Protein AF-A0A368EWH5-F1 (afdb_monomer_lite)

Sequence (156 aa):
MCSAPAEPCYLFERVMMNDSFVEKCLSCCETIHREGINDFGKTYVDRITLVKWIFVCLLFKPSTLKSDFSKMRQIVEDFFRDEWVLQLGLGLNVNLLDSWQPYRAAITALTNQVDTTKAKDMAAYHYNALSKLTVPQGKILPNDFDANIRLISLYN

Foldseek 3Di:
DDDDPLPPQVVCVVPQDDPVVLVVQLVVLVCPLVVDPDDDDDDDADLLNSLLSNVVSVSNVLVCQAPVLPVLLVNCVRRPLLPQWHDPDPPDIDRNCVSSVNRVSNNVSRVVRDDPVSVVVVVVVVVVVVVPDPQPPDPCDPVNCVVCVVVVVVPD

Secondary structure (DSSP, 8-state):
--PPP-TTHHHHHTS---HHHHHHHHHHHHHHHHH-S-SSS-----HHHHHHHHHHHHHT-HHHHHH-HHHHHHHIIIIISS--EEEEETTEEEEHHHHTTT-HHHHHHHHTT--HHHHHHHHHHHHHHHHT--S--S---HHHHHHHHHHHHHH-

Organism: Ancylostoma caninum (NCBI:txid29170)

pLDDT: mean 79.51, std 17.21, range [27.58, 97.12]

Structure (mmCIF, N/CA/C/O backbone):
data_AF-A0A368EWH5-F1
#
_entry.id   AF-A0A368EWH5-F1
#
loop_
_atom_site.group_PDB
_atom_site.id
_atom_site.type_symbol
_atom_site.label_atom_id
_atom_site.label_alt_id
_atom_site.label_comp_id
_atom_site.label_asym_id
_atom_site.label_entity_id
_atom_site.label_seq_id
_atom_site.pdbx_PDB_ins_code
_atom_site.Cartn_x
_atom_site.Cartn_y
_atom_site.Cartn_z
_atom_site.occupancy
_atom_site.B_iso_or_equiv
_atom_site.auth_seq_id
_atom_site.auth_comp_id
_atom_site.auth_asym_id
_atom_site.auth_atom_id
_atom_site.pdbx_PDB_model_num
ATOM 1 N N . MET A 1 1 ? 1.684 -27.271 23.220 1.00 31.52 1 MET A N 1
ATOM 2 C CA . MET A 1 1 ? 2.061 -26.832 21.860 1.00 31.52 1 MET A CA 1
ATOM 3 C C . MET A 1 1 ? 1.970 -25.318 21.843 1.00 31.52 1 MET A C 1
ATOM 5 O O . MET A 1 1 ? 0.867 -24.791 21.844 1.00 31.52 1 MET A O 1
ATOM 9 N N . CYS A 1 2 ? 3.103 -24.630 21.986 1.00 27.58 2 CYS A N 1
ATOM 10 C CA . CYS A 1 2 ? 3.145 -23.170 21.990 1.00 27.58 2 CYS A CA 1
ATOM 11 C C . CYS A 1 2 ? 2.889 -22.668 20.568 1.00 27.58 2 CYS A C 1
ATOM 13 O O . CYS A 1 2 ? 3.675 -22.955 19.669 1.00 27.58 2 CYS A O 1
ATOM 15 N N . SER A 1 3 ? 1.788 -21.949 20.362 1.00 38.75 3 SER A N 1
ATOM 16 C CA . SER A 1 3 ? 1.603 -21.137 19.164 1.00 38.75 3 SER A CA 1
ATOM 17 C C . SER A 1 3 ? 2.686 -20.064 19.168 1.00 38.75 3 SER A C 1
ATOM 19 O O . SER A 1 3 ? 2.730 -19.256 20.099 1.00 38.75 3 SER A O 1
ATOM 21 N N . ALA A 1 4 ? 3.569 -20.070 18.171 1.00 38.34 4 ALA A N 1
ATOM 22 C CA . ALA A 1 4 ? 4.456 -18.941 17.939 1.00 38.34 4 ALA A CA 1
ATOM 23 C C . ALA A 1 4 ? 3.581 -17.675 17.843 1.00 38.34 4 ALA A C 1
ATOM 25 O O . ALA A 1 4 ? 2.629 -17.665 17.054 1.00 38.34 4 ALA A O 1
ATOM 26 N N . PRO A 1 5 ? 3.800 -16.649 18.683 1.00 43.66 5 PRO A N 1
ATOM 27 C CA . PRO A 1 5 ? 3.091 -15.390 18.521 1.00 43.66 5 PRO A CA 1
ATOM 28 C C . PRO A 1 5 ? 3.468 -14.824 17.151 1.00 43.66 5 PRO A C 1
ATOM 30 O O . PRO A 1 5 ? 4.619 -14.947 16.743 1.00 43.66 5 PRO A O 1
ATOM 33 N N . ALA A 1 6 ? 2.506 -14.239 16.433 1.00 51.53 6 ALA A N 1
ATOM 34 C CA . ALA A 1 6 ? 2.757 -13.581 15.154 1.00 51.53 6 ALA A CA 1
ATOM 35 C C . ALA A 1 6 ? 3.946 -12.612 15.306 1.00 51.53 6 ALA A C 1
ATOM 37 O O . ALA A 1 6 ? 3.837 -11.582 15.976 1.00 51.53 6 ALA A O 1
ATOM 38 N N . GLU A 1 7 ? 5.093 -12.986 14.734 1.00 48.03 7 GLU A N 1
ATOM 39 C CA . GLU A 1 7 ? 6.400 -12.396 15.033 1.00 48.03 7 GLU A CA 1
ATOM 40 C C . GLU A 1 7 ? 6.577 -10.885 14.756 1.00 48.03 7 GLU A C 1
ATOM 42 O O . GLU A 1 7 ? 7.505 -10.313 15.327 1.00 48.03 7 GLU A O 1
ATOM 47 N N . PRO A 1 8 ? 5.716 -10.154 14.011 1.00 50.41 8 PRO A N 1
ATOM 48 C CA . PRO A 1 8 ? 5.872 -8.702 13.924 1.00 50.41 8 PRO A CA 1
ATOM 49 C C . PRO A 1 8 ? 5.363 -7.947 15.163 1.00 50.41 8 PRO A C 1
ATOM 51 O O . PRO A 1 8 ? 5.852 -6.857 15.446 1.00 50.41 8 PRO A O 1
ATOM 54 N N . CYS A 1 9 ? 4.382 -8.476 15.906 1.00 47.28 9 CYS A N 1
ATOM 55 C CA . CYS A 1 9 ? 3.629 -7.665 16.876 1.00 47.28 9 CYS A CA 1
ATOM 56 C C . CYS A 1 9 ? 4.462 -7.249 18.102 1.00 47.28 9 CYS A C 1
ATOM 58 O O . CYS A 1 9 ? 4.399 -6.099 18.528 1.00 47.28 9 CYS A O 1
ATOM 60 N N . TYR A 1 10 ? 5.299 -8.141 18.642 1.00 51.59 10 TYR A N 1
ATOM 61 C CA . TYR A 1 10 ? 6.072 -7.848 19.859 1.00 51.59 10 TYR A CA 1
ATOM 62 C C . TYR A 1 10 ? 7.275 -6.922 19.626 1.00 51.59 10 TYR A C 1
ATOM 64 O O . TYR A 1 10 ? 7.819 -6.366 20.583 1.00 51.59 10 TYR A O 1
ATOM 72 N N . LEU A 1 11 ? 7.740 -6.783 18.377 1.00 56.12 11 LEU A N 1
ATOM 73 C CA . LEU A 1 11 ? 8.892 -5.938 18.047 1.00 56.12 11 LEU A CA 1
ATOM 74 C C . LEU A 1 11 ? 8.561 -4.458 18.255 1.00 56.12 11 LEU A C 1
ATOM 76 O O . LEU A 1 11 ? 9.376 -3.716 18.800 1.00 56.12 11 LEU A O 1
ATOM 80 N N . PHE A 1 12 ? 7.349 -4.054 17.874 1.00 62.50 12 PHE A N 1
ATOM 81 C CA . PHE A 1 12 ? 6.926 -2.655 17.884 1.00 62.50 12 PHE A CA 1
ATOM 82 C C . PHE A 1 12 ? 6.196 -2.246 19.166 1.00 62.50 12 PHE A C 1
ATOM 84 O O . PHE A 1 12 ? 6.237 -1.075 19.526 1.00 62.50 12 PHE A O 1
ATOM 91 N N . GLU A 1 13 ? 5.640 -3.193 19.931 1.00 62.66 13 GLU A N 1
ATOM 92 C CA . GLU A 1 13 ? 5.054 -2.913 21.255 1.00 62.66 13 GLU A CA 1
ATOM 93 C C . GLU A 1 13 ? 6.063 -2.333 22.260 1.00 62.66 13 GLU A C 1
ATOM 95 O O . GLU A 1 13 ? 5.681 -1.627 23.191 1.00 62.66 13 GLU A O 1
ATOM 100 N N . ARG A 1 14 ? 7.366 -2.582 22.073 1.00 65.62 14 ARG A N 1
ATOM 101 C CA . ARG A 1 14 ? 8.423 -2.035 22.942 1.00 65.62 14 ARG A CA 1
ATOM 102 C C . ARG A 1 14 ? 8.666 -0.541 22.733 1.00 65.62 14 ARG A C 1
ATOM 104 O O . ARG A 1 14 ? 9.266 0.097 23.595 1.00 65.62 14 ARG A O 1
ATOM 111 N N . VAL A 1 15 ? 8.225 0.011 21.602 1.00 74.81 15 VAL A N 1
ATOM 112 C CA . VAL A 1 15 ? 8.395 1.422 21.251 1.00 74.81 15 VAL A CA 1
ATOM 113 C C . VAL A 1 15 ? 7.018 2.072 21.213 1.00 74.81 15 VAL A C 1
ATOM 115 O O . VAL A 1 15 ? 6.295 2.001 20.225 1.00 74.81 15 VAL A O 1
ATOM 118 N N . MET A 1 16 ? 6.655 2.728 22.312 1.00 73.50 16 MET A N 1
ATOM 119 C CA . MET A 1 16 ? 5.430 3.519 22.392 1.00 73.50 16 MET A CA 1
ATOM 120 C C . MET A 1 16 ? 5.621 4.813 21.593 1.00 73.50 16 MET A C 1
ATOM 122 O O . MET A 1 16 ? 6.311 5.729 22.043 1.00 73.50 16 MET A O 1
ATOM 126 N N . MET A 1 17 ? 5.029 4.893 20.402 1.00 81.00 17 MET A N 1
ATOM 127 C CA . MET A 1 17 ? 4.940 6.144 19.650 1.00 81.00 17 MET A CA 1
ATOM 128 C C . MET A 1 17 ? 3.611 6.842 19.911 1.00 81.00 17 MET A C 1
ATOM 130 O O . MET A 1 17 ? 2.580 6.207 20.097 1.00 81.00 17 MET A O 1
ATOM 134 N N . ASN A 1 18 ? 3.642 8.172 19.922 1.00 87.56 18 ASN A N 1
ATOM 135 C CA . ASN A 1 18 ? 2.435 8.976 20.050 1.00 87.56 18 ASN A CA 1
ATOM 136 C C . ASN A 1 18 ? 1.598 8.864 18.764 1.00 87.56 18 ASN A C 1
ATOM 138 O O . ASN A 1 18 ? 2.113 9.130 17.678 1.00 87.56 18 ASN A O 1
ATOM 142 N N . ASP A 1 19 ? 0.306 8.559 18.886 1.00 86.19 19 ASP A N 1
ATOM 143 C CA . ASP A 1 19 ? -0.628 8.465 17.756 1.00 86.19 19 ASP A CA 1
ATOM 144 C C . ASP A 1 19 ? -0.604 9.703 16.847 1.00 86.19 19 ASP A C 1
ATOM 146 O O . ASP A 1 19 ? -0.681 9.580 15.626 1.00 86.19 19 ASP A O 1
ATOM 150 N N . SER A 1 20 ? -0.440 10.901 17.420 1.00 91.38 20 SER A N 1
ATOM 151 C CA . SER A 1 20 ? -0.339 12.153 16.659 1.00 91.38 20 SER A CA 1
ATOM 152 C C . SER A 1 20 ? 0.914 12.206 15.785 1.00 91.38 20 SER A C 1
ATOM 154 O O . SER A 1 20 ? 0.889 12.785 14.700 1.00 91.38 20 SER A O 1
ATOM 156 N N . PHE A 1 21 ? 2.015 11.607 16.242 1.00 91.88 21 PHE A N 1
ATOM 157 C CA . PHE A 1 21 ? 3.240 11.510 15.456 1.00 91.88 21 PHE A CA 1
ATOM 158 C C . PHE A 1 21 ? 3.056 10.541 14.286 1.00 91.88 21 PHE A C 1
ATOM 160 O O . PHE A 1 21 ? 3.347 10.904 13.150 1.00 91.88 21 PHE A O 1
ATOM 167 N N . VAL A 1 22 ? 2.494 9.356 14.545 1.00 92.12 22 VAL A N 1
ATOM 168 C CA . VAL A 1 22 ? 2.241 8.346 13.505 1.00 92.12 22 VAL A CA 1
ATOM 169 C C . VAL A 1 22 ? 1.288 8.884 12.433 1.00 92.12 22 VAL A C 1
ATOM 171 O O . VAL A 1 22 ? 1.538 8.707 11.243 1.00 92.12 22 VAL A O 1
ATOM 174 N N . GLU A 1 23 ? 0.244 9.615 12.831 1.00 92.00 23 GLU A N 1
ATOM 175 C CA . GLU A 1 23 ? -0.668 10.292 11.897 1.00 92.00 23 GLU A CA 1
ATOM 176 C C . GLU A 1 23 ? 0.035 11.332 11.026 1.00 92.00 23 GLU A C 1
ATOM 178 O O . GLU A 1 23 ? -0.184 11.392 9.816 1.00 92.00 23 GLU A O 1
ATOM 183 N N . LYS A 1 24 ? 0.926 12.138 11.614 1.00 92.12 24 LYS A N 1
ATOM 184 C CA . LYS A 1 24 ? 1.722 13.101 10.844 1.00 92.12 24 LYS A CA 1
ATOM 185 C C . LYS A 1 24 ? 2.633 12.398 9.841 1.00 92.12 24 LYS A C 1
ATOM 187 O O . LYS A 1 24 ? 2.743 12.870 8.712 1.00 92.12 24 LYS A O 1
ATOM 192 N N . CYS A 1 25 ? 3.250 11.277 10.215 1.00 92.19 25 CYS A N 1
ATOM 193 C CA . CYS A 1 25 ? 4.068 10.478 9.303 1.00 92.19 25 CYS A CA 1
ATOM 194 C C . CYS A 1 25 ? 3.241 9.901 8.146 1.00 92.19 25 CYS A C 1
ATOM 196 O O . CYS A 1 25 ? 3.646 10.045 6.993 1.00 92.19 25 CYS A O 1
ATOM 198 N N . LEU A 1 26 ? 2.069 9.319 8.428 1.00 92.69 26 LEU A N 1
ATOM 199 C CA . LEU A 1 26 ? 1.150 8.818 7.399 1.00 92.69 26 LEU A CA 1
ATOM 200 C C . LEU A 1 26 ? 0.704 9.941 6.458 1.00 92.69 26 LEU A C 1
ATOM 202 O O . LEU A 1 26 ? 0.838 9.817 5.243 1.00 92.69 26 LEU A O 1
ATOM 206 N N . SER A 1 27 ? 0.262 11.072 7.013 1.00 91.50 27 SER A N 1
ATOM 207 C CA . SER A 1 27 ? -0.142 12.235 6.223 1.00 91.50 27 SER A CA 1
ATOM 208 C C . SER A 1 27 ? 1.001 12.775 5.365 1.00 91.50 27 SER A C 1
ATOM 210 O O . SER A 1 27 ? 0.758 13.187 4.235 1.00 91.50 27 SER A O 1
ATOM 212 N N . CYS A 1 28 ? 2.234 12.789 5.877 1.00 89.94 28 CYS A N 1
ATOM 213 C CA . CYS A 1 28 ? 3.407 13.208 5.115 1.00 89.94 28 CYS A CA 1
ATOM 214 C C . CYS A 1 28 ? 3.655 12.266 3.932 1.00 89.94 28 CYS A C 1
ATOM 216 O O . CYS A 1 28 ? 3.816 12.733 2.807 1.00 89.94 28 CYS A O 1
ATOM 218 N N . CYS A 1 29 ? 3.596 10.951 4.158 1.00 90.75 29 CYS A N 1
ATOM 219 C CA . CYS A 1 29 ? 3.768 9.962 3.099 1.00 90.75 29 CYS A CA 1
ATOM 220 C C . CYS A 1 29 ? 2.678 10.073 2.017 1.00 90.75 29 CYS A C 1
ATOM 222 O O . CYS A 1 29 ? 2.969 10.001 0.826 1.00 90.75 29 CYS A O 1
ATOM 224 N N . GLU A 1 30 ? 1.427 10.304 2.416 1.00 89.62 30 GLU A N 1
ATOM 225 C CA . GLU A 1 30 ? 0.314 10.529 1.487 1.00 89.62 30 GLU A CA 1
ATOM 226 C C . GLU A 1 30 ? 0.468 11.820 0.682 1.00 89.62 30 GLU A C 1
ATOM 228 O O . GLU A 1 30 ? 0.125 11.853 -0.498 1.00 89.62 30 GLU A O 1
ATOM 233 N N . THR A 1 31 ? 0.987 12.886 1.294 1.00 87.56 31 THR A N 1
ATOM 234 C CA . THR A 1 31 ? 1.303 14.126 0.577 1.00 87.56 31 THR A CA 1
ATOM 235 C C . THR A 1 31 ? 2.408 13.894 -0.452 1.00 87.56 31 THR A C 1
ATOM 237 O O . THR A 1 31 ? 2.219 14.270 -1.604 1.00 87.56 31 THR A O 1
ATOM 240 N N . ILE A 1 32 ? 3.484 13.183 -0.086 1.00 86.31 32 ILE A N 1
ATOM 241 C CA . ILE A 1 32 ? 4.560 12.801 -1.020 1.00 86.31 32 ILE A CA 1
ATOM 242 C C . ILE A 1 32 ? 3.998 11.980 -2.192 1.00 86.31 32 ILE A C 1
ATOM 244 O O . ILE A 1 32 ? 4.375 12.204 -3.338 1.00 86.31 32 ILE A O 1
ATOM 248 N N . HIS A 1 33 ? 3.064 11.061 -1.928 1.00 86.31 33 HIS A N 1
ATOM 249 C CA . HIS A 1 33 ? 2.398 10.287 -2.977 1.00 86.31 33 HIS A CA 1
ATOM 250 C C . HIS A 1 33 ? 1.541 11.164 -3.910 1.00 86.31 33 HIS A C 1
ATOM 252 O O . HIS A 1 33 ? 1.612 11.011 -5.127 1.00 86.31 33 HIS A O 1
ATOM 258 N N . ARG A 1 34 ? 0.738 12.089 -3.357 1.00 84.00 34 ARG A N 1
ATOM 259 C CA . ARG A 1 34 ? -0.202 12.928 -4.127 1.00 84.00 34 ARG A CA 1
ATOM 260 C C . ARG A 1 34 ? 0.464 14.017 -4.953 1.00 84.00 34 ARG A C 1
ATOM 262 O O . ARG A 1 34 ? 0.029 14.267 -6.072 1.00 84.00 34 ARG A O 1
ATOM 269 N N . GLU A 1 35 ? 1.451 14.707 -4.390 1.00 76.62 35 GLU A N 1
ATOM 270 C CA . GLU A 1 35 ? 2.108 15.832 -5.068 1.00 76.62 35 GLU A CA 1
ATOM 271 C C . GLU A 1 35 ? 2.937 15.364 -6.270 1.00 76.62 35 GLU A C 1
ATOM 273 O O . GLU A 1 35 ? 3.267 16.172 -7.139 1.00 76.62 35 GLU A O 1
ATOM 278 N N . GLY A 1 36 ? 3.187 14.052 -6.373 1.00 62.44 36 GLY A N 1
ATOM 279 C CA . GLY A 1 36 ? 4.031 13.463 -7.399 1.00 62.44 36 GLY A CA 1
ATOM 280 C C . GLY A 1 36 ? 5.479 13.930 -7.256 1.00 62.44 36 GLY A C 1
ATOM 281 O O . GLY A 1 36 ? 5.807 14.835 -6.492 1.00 62.44 36 GLY A O 1
ATOM 282 N N . ILE A 1 37 ? 6.381 13.323 -8.023 1.00 57.47 37 ILE A N 1
ATOM 283 C CA . ILE A 1 37 ? 7.776 13.775 -8.134 1.00 57.47 37 ILE A CA 1
ATOM 284 C C . ILE A 1 37 ? 7.805 15.018 -9.042 1.00 57.47 37 ILE A C 1
ATOM 286 O O . ILE A 1 37 ? 8.416 15.016 -10.107 1.00 57.47 37 ILE A O 1
ATOM 290 N N . ASN A 1 38 ? 7.061 16.062 -8.686 1.00 48.03 38 ASN A N 1
ATOM 291 C CA . ASN A 1 38 ? 6.927 17.245 -9.520 1.00 48.03 38 ASN A CA 1
ATOM 292 C C . ASN A 1 38 ? 8.013 18.258 -9.159 1.00 48.03 38 ASN A C 1
ATOM 294 O O . ASN A 1 38 ? 7.904 19.021 -8.208 1.00 48.03 38 ASN A O 1
ATOM 298 N N . ASP A 1 39 ? 9.078 18.135 -9.946 1.00 51.31 39 ASP A N 1
ATOM 299 C CA . ASP A 1 39 ? 10.010 19.132 -10.467 1.00 51.31 39 ASP A CA 1
ATOM 300 C C . ASP A 1 39 ? 10.518 20.275 -9.565 1.00 51.31 39 ASP A C 1
ATOM 302 O O . ASP A 1 39 ? 9.782 21.086 -9.013 1.00 51.31 39 ASP A O 1
ATOM 306 N N . PHE A 1 40 ? 11.849 20.388 -9.560 1.00 40.25 40 PHE A N 1
ATOM 307 C CA . PHE A 1 40 ? 12.676 21.430 -8.941 1.00 40.25 40 PHE A CA 1
ATOM 308 C C . PHE A 1 40 ? 12.836 21.421 -7.408 1.00 40.25 40 PHE A C 1
ATOM 310 O O . PHE A 1 40 ? 12.530 22.374 -6.698 1.00 40.25 40 PHE A O 1
ATOM 317 N N . GLY A 1 41 ? 13.538 20.385 -6.930 1.00 46.50 41 GLY A N 1
ATOM 318 C CA . GLY A 1 41 ? 14.463 20.531 -5.799 1.00 46.50 41 GLY A CA 1
ATOM 319 C C . GLY A 1 41 ? 14.123 19.731 -4.545 1.00 46.50 41 GLY A C 1
ATOM 320 O O . GLY A 1 41 ? 13.734 20.314 -3.547 1.00 46.50 41 GLY A O 1
ATOM 321 N N . LYS A 1 42 ? 14.431 18.423 -4.569 1.00 49.41 42 LYS A N 1
ATOM 322 C CA . LYS A 1 42 ? 14.509 17.496 -3.414 1.00 49.41 42 LYS A CA 1
ATOM 323 C C . LYS A 1 42 ? 13.176 17.309 -2.669 1.00 49.41 42 LYS A C 1
ATOM 325 O O . LYS A 1 42 ? 12.667 18.204 -2.016 1.00 49.41 42 LYS A O 1
ATOM 330 N N . THR A 1 43 ? 12.621 16.098 -2.649 1.00 52.91 43 THR A N 1
ATOM 331 C CA . THR A 1 43 ? 13.032 15.080 -1.657 1.00 52.91 43 THR A CA 1
ATOM 332 C C . THR A 1 43 ? 12.809 13.663 -2.231 1.00 52.91 43 THR A C 1
ATOM 334 O O . THR A 1 43 ? 11.686 13.190 -2.304 1.00 52.91 43 THR A O 1
ATOM 337 N N . TYR A 1 44 ? 13.812 13.040 -2.863 1.00 63.81 44 TYR A N 1
ATOM 338 C CA . TYR A 1 44 ? 14.699 11.977 -2.326 1.00 63.81 44 TYR A CA 1
ATOM 339 C C . TYR A 1 44 ? 14.078 10.646 -1.869 1.00 63.81 44 TYR A C 1
ATOM 341 O O . TYR A 1 44 ? 14.832 9.757 -1.480 1.00 63.81 44 TYR A O 1
ATOM 349 N N . VAL A 1 45 ? 12.760 10.472 -1.927 1.00 76.75 45 VAL A N 1
ATOM 350 C CA . VAL A 1 45 ? 12.124 9.224 -1.483 1.00 76.75 45 VAL A CA 1
ATOM 351 C C . VAL A 1 45 ? 11.511 8.529 -2.684 1.00 76.75 45 VAL A C 1
ATOM 353 O O . VAL A 1 45 ? 10.519 8.989 -3.242 1.00 76.75 45 VAL A O 1
ATOM 356 N N . ASP A 1 46 ? 12.135 7.438 -3.115 1.00 84.12 46 ASP A N 1
ATOM 357 C CA . ASP A 1 46 ? 11.573 6.589 -4.156 1.00 84.12 46 ASP A CA 1
ATOM 358 C C . ASP A 1 46 ? 10.290 5.893 -3.663 1.00 84.12 46 ASP A C 1
ATOM 360 O O . ASP A 1 46 ? 10.046 5.747 -2.459 1.00 84.12 46 ASP A O 1
ATOM 364 N N . ARG A 1 47 ? 9.463 5.440 -4.611 1.00 86.50 47 ARG A N 1
ATOM 365 C CA . ARG A 1 47 ? 8.183 4.781 -4.317 1.00 86.50 47 ARG A CA 1
ATOM 366 C C . ARG A 1 47 ? 8.347 3.584 -3.377 1.00 86.50 47 ARG A C 1
ATOM 368 O O . ARG A 1 47 ? 7.545 3.432 -2.461 1.00 86.50 47 ARG A O 1
ATOM 375 N N . ILE A 1 48 ? 9.382 2.767 -3.573 1.00 87.94 48 ILE A N 1
ATOM 376 C CA . ILE A 1 48 ? 9.617 1.555 -2.780 1.00 87.94 48 ILE A CA 1
ATOM 377 C C . ILE A 1 48 ? 9.913 1.941 -1.325 1.00 87.94 48 ILE A C 1
ATOM 379 O O . ILE A 1 48 ? 9.380 1.336 -0.393 1.00 87.94 48 ILE A O 1
ATOM 383 N N . THR A 1 49 ? 10.718 2.981 -1.104 1.00 89.50 49 THR A N 1
ATOM 384 C CA . THR A 1 49 ? 10.972 3.525 0.237 1.00 89.50 49 THR A CA 1
ATOM 385 C C . THR A 1 49 ? 9.690 4.059 0.881 1.00 89.50 49 THR A C 1
ATOM 387 O O . THR A 1 49 ? 9.424 3.765 2.049 1.00 89.50 49 THR A O 1
ATOM 390 N N . LEU A 1 50 ? 8.850 4.766 0.122 1.00 91.06 50 LEU A N 1
ATOM 391 C CA . LEU A 1 50 ? 7.577 5.296 0.615 1.00 91.06 50 LEU A CA 1
ATOM 392 C C . LEU A 1 50 ? 6.611 4.184 1.063 1.00 91.06 50 LEU A C 1
ATOM 394 O O . LEU A 1 50 ? 6.036 4.261 2.150 1.00 91.06 50 LEU A O 1
ATOM 398 N N . VAL A 1 51 ? 6.485 3.117 0.268 1.00 93.38 51 VAL A N 1
ATOM 399 C CA . VAL A 1 51 ? 5.669 1.931 0.589 1.00 93.38 51 VAL A CA 1
ATOM 400 C C . VAL A 1 51 ? 6.136 1.284 1.899 1.00 93.38 51 VAL A C 1
ATOM 402 O O . VAL A 1 51 ? 5.319 0.955 2.765 1.00 93.38 51 VAL A O 1
ATOM 405 N N . LYS A 1 52 ? 7.456 1.162 2.102 1.00 93.12 52 LYS A N 1
ATOM 406 C CA . LYS A 1 52 ? 8.032 0.633 3.352 1.00 93.12 52 LYS A CA 1
ATOM 407 C C . LYS A 1 52 ? 7.696 1.510 4.554 1.00 93.12 52 LYS A C 1
ATOM 409 O O . LYS A 1 52 ? 7.365 0.985 5.614 1.00 93.12 52 LYS A O 1
ATOM 414 N N . TRP A 1 53 ? 7.762 2.832 4.412 1.00 93.06 53 TRP A N 1
ATOM 415 C CA . TRP A 1 53 ? 7.433 3.754 5.500 1.00 93.06 53 TRP A CA 1
ATOM 416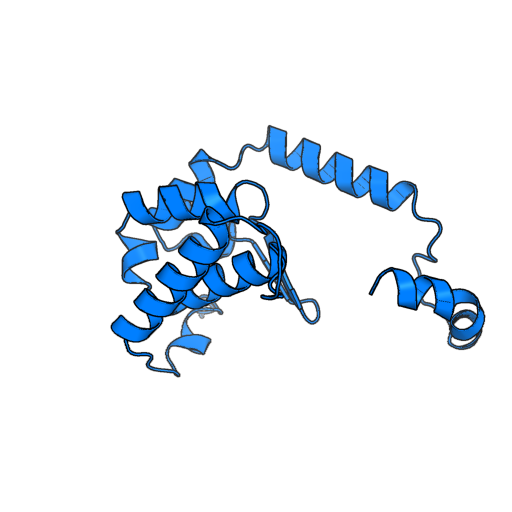 C C . TRP A 1 53 ? 5.960 3.689 5.894 1.00 93.06 53 TRP A C 1
ATOM 418 O O . TRP A 1 53 ? 5.668 3.634 7.089 1.00 93.06 53 TRP A O 1
ATOM 428 N N . ILE A 1 54 ? 5.045 3.620 4.921 1.00 95.19 54 ILE A N 1
ATOM 429 C CA . ILE A 1 54 ? 3.615 3.408 5.190 1.00 95.19 54 ILE A CA 1
ATOM 430 C C . ILE A 1 54 ? 3.410 2.105 5.964 1.00 95.19 54 ILE A C 1
ATOM 432 O O . ILE A 1 54 ? 2.730 2.108 6.991 1.00 95.19 54 ILE A O 1
ATOM 436 N N . PHE A 1 55 ? 4.029 1.007 5.515 1.00 95.19 55 PHE A N 1
ATOM 437 C CA . PHE A 1 55 ? 3.935 -0.281 6.202 1.00 95.19 55 PHE A CA 1
ATOM 438 C C . PHE A 1 55 ? 4.377 -0.171 7.666 1.00 95.19 55 PHE A C 1
ATOM 440 O O . PHE A 1 55 ? 3.629 -0.564 8.558 1.00 95.19 55 PHE A O 1
ATOM 447 N N . VAL A 1 56 ? 5.543 0.427 7.926 1.00 92.12 56 VAL A N 1
ATOM 448 C CA . VAL A 1 56 ? 6.056 0.615 9.291 1.00 92.12 56 VAL A CA 1
ATOM 449 C C . VAL A 1 56 ? 5.118 1.491 10.125 1.00 92.12 56 VAL A C 1
ATOM 451 O O . VAL A 1 56 ? 4.805 1.126 11.255 1.00 92.12 56 VAL A O 1
ATOM 454 N N . CYS A 1 57 ? 4.614 2.603 9.583 1.00 93.38 57 CYS A N 1
ATOM 455 C CA . CYS A 1 57 ? 3.681 3.479 10.299 1.00 93.38 57 CYS A CA 1
ATOM 456 C C . CYS A 1 57 ? 2.397 2.745 10.712 1.00 93.38 57 CYS A C 1
ATOM 458 O O . CYS A 1 57 ? 1.918 2.918 11.832 1.00 93.38 57 CYS A O 1
ATOM 460 N N . LEU A 1 58 ? 1.859 1.887 9.840 1.00 93.69 58 LEU A N 1
ATOM 461 C CA . LEU A 1 58 ? 0.659 1.103 10.135 1.00 93.69 58 LEU A CA 1
ATOM 462 C C . LEU A 1 58 ? 0.856 0.115 11.291 1.00 93.69 58 LEU A C 1
ATOM 464 O O . LEU A 1 58 ? -0.088 -0.115 12.047 1.00 93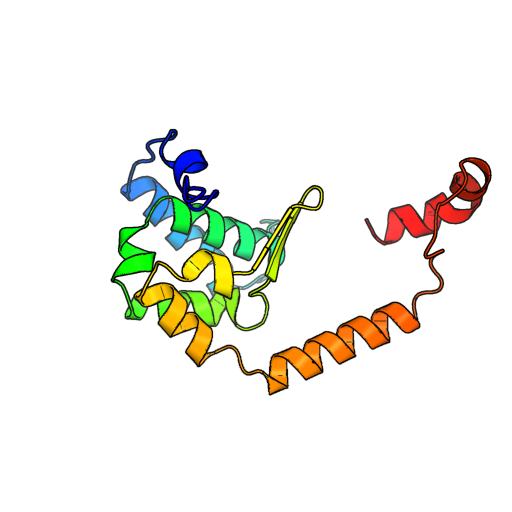.69 58 LEU A O 1
ATOM 468 N N . LEU A 1 59 ? 2.064 -0.426 11.484 1.00 91.06 59 LEU A N 1
ATOM 469 C CA . LEU A 1 59 ? 2.357 -1.317 12.617 1.00 91.06 59 LEU A CA 1
ATOM 470 C C . LEU A 1 59 ? 2.226 -0.604 13.969 1.00 91.06 59 LEU A C 1
ATOM 472 O O . LEU A 1 59 ? 1.833 -1.227 14.953 1.00 91.06 59 LEU A O 1
ATOM 476 N N . PHE A 1 60 ? 2.470 0.708 14.006 1.00 91.00 60 PHE A N 1
ATOM 477 C CA . PHE A 1 60 ? 2.243 1.537 15.192 1.00 91.00 60 PHE A CA 1
ATOM 478 C C . PHE A 1 60 ? 0.792 2.010 15.338 1.00 91.00 60 PHE A C 1
ATOM 480 O O . PHE A 1 60 ? 0.452 2.629 16.342 1.00 91.00 60 PHE A O 1
ATOM 487 N N . LYS A 1 61 ? -0.085 1.707 14.371 1.00 90.38 61 LYS A N 1
ATOM 488 C CA . LYS A 1 61 ? -1.497 2.106 14.382 1.00 90.38 61 LYS A CA 1
ATOM 489 C C . LYS A 1 61 ? -2.435 0.916 14.117 1.00 90.38 61 LYS A C 1
ATOM 491 O O . LYS A 1 61 ? -3.187 0.900 13.137 1.00 90.38 61 LYS A O 1
ATOM 496 N N . PRO A 1 62 ? -2.456 -0.093 15.011 1.00 89.81 62 PRO A N 1
ATOM 497 C CA . PRO A 1 62 ? -3.223 -1.322 14.806 1.00 89.81 62 PRO A CA 1
ATOM 498 C C . PRO A 1 62 ? -4.741 -1.099 14.724 1.00 89.81 62 PRO A C 1
ATOM 500 O O . PRO A 1 62 ? -5.446 -1.934 14.161 1.00 89.81 62 PRO A O 1
ATOM 503 N N . SER A 1 63 ? -5.267 0.005 15.264 1.00 91.38 63 SER A N 1
ATOM 504 C CA . SER A 1 63 ? -6.682 0.380 15.131 1.00 91.38 63 SER A CA 1
ATOM 505 C C . SER A 1 63 ? -7.082 0.606 13.669 1.00 91.38 63 SER A C 1
ATOM 507 O O . SER A 1 63 ? -8.117 0.098 13.236 1.00 91.38 63 SER A O 1
ATOM 509 N N . THR A 1 64 ? -6.234 1.268 12.877 1.00 93.94 64 THR A N 1
ATOM 510 C CA . THR A 1 64 ? -6.463 1.481 11.440 1.00 93.94 64 THR A CA 1
ATOM 511 C C . THR A 1 64 ? -6.481 0.151 10.689 1.00 93.94 64 THR A C 1
ATOM 513 O O . THR A 1 64 ? -7.438 -0.138 9.975 1.00 93.94 64 THR A O 1
ATOM 516 N N . LEU A 1 65 ? -5.495 -0.718 10.940 1.00 93.94 65 LEU A N 1
ATOM 517 C CA . LEU A 1 65 ? -5.416 -2.053 10.334 1.00 93.94 65 LEU A CA 1
ATOM 518 C C . LEU A 1 65 ? -6.631 -2.939 10.679 1.00 93.94 65 LEU A C 1
ATOM 520 O O . LEU A 1 65 ? -7.108 -3.709 9.842 1.00 93.94 65 LEU A O 1
ATOM 524 N N . LYS A 1 66 ? -7.149 -2.849 11.912 1.00 95.12 66 LYS A N 1
ATOM 525 C CA . LYS A 1 66 ? -8.245 -3.703 12.398 1.00 95.12 66 LYS A CA 1
ATOM 526 C C . LYS A 1 66 ? -9.626 -3.240 11.944 1.00 95.12 66 LYS A C 1
ATOM 528 O O . LYS A 1 66 ? -10.424 -4.092 11.554 1.00 95.12 66 LYS A O 1
ATOM 533 N N . SER A 1 67 ? -9.920 -1.941 12.026 1.00 95.94 67 SER A N 1
ATOM 534 C CA . SER A 1 67 ? -11.301 -1.439 11.934 1.00 95.94 67 SER A CA 1
ATOM 535 C C . SER A 1 67 ? -11.537 -0.304 10.939 1.00 95.94 67 SER A C 1
ATOM 537 O O . SER A 1 67 ? -12.695 -0.039 10.628 1.00 95.94 67 SER A O 1
ATOM 539 N N . ASP A 1 68 ? -10.502 0.357 10.417 1.00 96.69 68 ASP A N 1
ATOM 540 C CA . ASP A 1 68 ? -10.689 1.475 9.484 1.00 96.69 68 ASP A CA 1
ATOM 541 C C . ASP A 1 68 ? -10.687 1.002 8.021 1.00 96.69 68 ASP A C 1
ATOM 543 O O . ASP A 1 68 ? -9.689 1.068 7.302 1.00 96.69 68 ASP A O 1
ATOM 547 N N . PHE A 1 69 ? -11.835 0.483 7.580 1.00 97.12 69 PHE A N 1
ATOM 548 C CA . PHE A 1 69 ? -12.007 -0.073 6.233 1.00 97.12 69 PHE A CA 1
ATOM 549 C C . PHE A 1 69 ? -11.822 0.964 5.124 1.00 97.12 69 PHE A C 1
ATOM 551 O O . PHE A 1 69 ? -11.293 0.631 4.063 1.00 97.12 69 PHE A O 1
ATOM 558 N N . SER A 1 70 ? -12.250 2.209 5.351 1.00 96.69 70 SER A N 1
ATOM 559 C CA . SER A 1 70 ? -12.142 3.264 4.342 1.00 96.69 70 SER A CA 1
ATOM 560 C C . SER A 1 70 ? -10.685 3.662 4.146 1.00 96.69 70 SER A C 1
ATOM 562 O O . SER A 1 70 ? -10.202 3.680 3.012 1.00 96.69 70 SER A O 1
ATOM 564 N N . LYS A 1 71 ? -9.966 3.920 5.247 1.00 95.56 71 LYS A N 1
ATOM 565 C CA . LYS A 1 71 ? -8.556 4.306 5.187 1.00 95.56 71 LYS A CA 1
ATOM 566 C C . LYS A 1 71 ? -7.692 3.177 4.639 1.00 95.56 71 LYS A C 1
ATOM 568 O O . LYS A 1 71 ? -6.872 3.422 3.761 1.00 95.56 71 LYS A O 1
ATOM 573 N N . MET A 1 72 ? -7.911 1.936 5.084 1.00 96.94 72 MET A N 1
ATOM 574 C CA . MET A 1 72 ? -7.151 0.793 4.570 1.00 96.94 72 MET A CA 1
ATOM 575 C C . MET A 1 72 ? -7.399 0.542 3.086 1.00 96.94 72 MET A C 1
ATOM 577 O O . MET A 1 72 ? -6.450 0.238 2.372 1.00 96.94 72 MET A O 1
ATOM 581 N N . ARG A 1 73 ? -8.634 0.708 2.594 1.00 96.69 73 ARG A N 1
ATOM 582 C CA . ARG A 1 73 ? -8.916 0.594 1.158 1.00 96.69 73 ARG A CA 1
ATOM 583 C C . ARG A 1 73 ? -8.107 1.604 0.350 1.00 96.69 73 ARG A C 1
ATOM 585 O O . ARG A 1 73 ? -7.469 1.199 -0.615 1.00 96.69 73 ARG A O 1
ATOM 592 N N . GLN A 1 74 ? -8.117 2.871 0.761 1.00 96.06 74 GLN A N 1
ATOM 593 C CA . GLN A 1 74 ? -7.344 3.921 0.098 1.00 96.06 74 GLN A CA 1
ATOM 594 C C . GLN A 1 74 ? -5.842 3.608 0.130 1.00 96.06 74 GLN A C 1
ATOM 596 O O . GLN A 1 74 ? -5.191 3.613 -0.906 1.00 96.06 74 GLN A O 1
ATOM 601 N N . ILE A 1 75 ? -5.302 3.263 1.302 1.00 95.88 75 ILE A N 1
ATOM 602 C CA . ILE A 1 75 ? -3.875 2.961 1.455 1.00 95.88 75 ILE A CA 1
ATOM 603 C C . ILE A 1 75 ? -3.454 1.766 0.588 1.00 95.88 75 ILE A C 1
ATOM 605 O O . ILE A 1 75 ? -2.413 1.806 -0.063 1.00 95.88 75 ILE A O 1
ATOM 609 N N . VAL A 1 76 ? -4.242 0.689 0.564 1.00 96.06 76 VAL A N 1
ATOM 610 C CA . VAL A 1 76 ? -3.937 -0.465 -0.294 1.00 96.06 76 VAL A CA 1
ATOM 611 C C . VAL A 1 76 ? -3.968 -0.070 -1.761 1.00 96.06 76 VAL A C 1
ATOM 613 O O . VAL A 1 76 ? -3.093 -0.482 -2.517 1.00 96.06 76 VAL A O 1
ATOM 616 N N . GLU A 1 77 ? -4.957 0.720 -2.158 1.00 94.25 77 GLU A N 1
ATOM 617 C CA . GLU A 1 77 ? -5.110 1.162 -3.534 1.00 94.25 77 GLU A CA 1
ATOM 618 C C . GLU A 1 77 ? -3.936 2.026 -4.012 1.00 94.25 77 GLU A C 1
ATOM 620 O O . GLU A 1 77 ? -3.437 1.797 -5.113 1.00 94.25 77 GLU A O 1
ATOM 625 N N . ASP A 1 78 ? -3.465 2.939 -3.164 1.00 93.19 78 ASP A N 1
ATOM 626 C CA . ASP A 1 78 ? -2.379 3.872 -3.472 1.00 93.19 78 ASP A CA 1
ATOM 627 C C . ASP A 1 78 ? -0.993 3.193 -3.421 1.00 93.19 78 ASP A C 1
ATOM 629 O O . ASP A 1 78 ? -0.147 3.382 -4.301 1.00 93.19 78 ASP A O 1
ATOM 633 N N . PHE A 1 79 ? -0.743 2.360 -2.405 1.00 93.62 79 PHE A N 1
ATOM 634 C CA . PHE A 1 79 ? 0.611 1.884 -2.096 1.00 93.62 79 PHE A CA 1
ATOM 635 C C . PHE A 1 79 ? 0.837 0.402 -2.408 1.00 93.62 79 PHE A C 1
ATOM 637 O O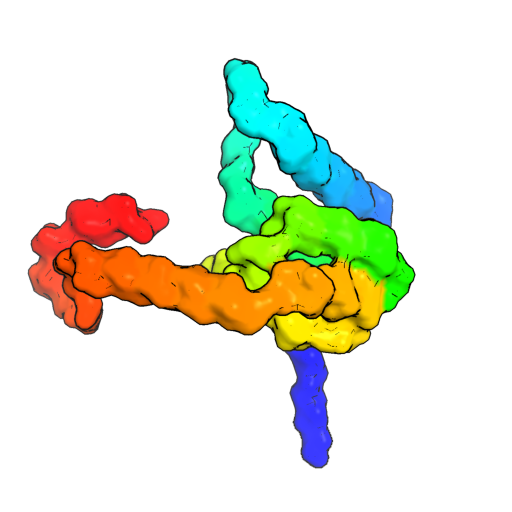 . PHE A 1 79 ? 1.873 0.051 -2.975 1.00 93.62 79 PHE A O 1
ATOM 644 N N . PHE A 1 80 ? -0.121 -0.470 -2.085 1.00 94.31 80 PHE A N 1
ATOM 645 C CA . PHE A 1 80 ? 0.111 -1.921 -2.002 1.00 94.31 80 PHE A CA 1
ATOM 646 C C . PHE A 1 80 ? -0.548 -2.750 -3.110 1.00 94.31 80 PHE A C 1
ATOM 648 O O . PHE A 1 80 ? -0.358 -3.965 -3.138 1.00 94.31 80 PHE A O 1
ATOM 655 N N . ARG A 1 81 ? -1.296 -2.125 -4.031 1.00 89.62 81 ARG A N 1
ATOM 656 C CA . ARG A 1 81 ? -2.003 -2.811 -5.128 1.00 89.62 81 ARG A CA 1
ATOM 657 C C . ARG A 1 81 ? -1.084 -3.739 -5.927 1.00 89.62 81 ARG A C 1
ATOM 659 O O . ARG A 1 81 ? -1.458 -4.881 -6.174 1.00 89.62 81 ARG A O 1
ATOM 666 N N . ASP A 1 82 ? 0.097 -3.244 -6.289 1.00 86.19 82 ASP A N 1
ATOM 667 C CA . ASP A 1 82 ? 1.088 -3.971 -7.093 1.00 86.19 82 ASP A CA 1
ATOM 668 C C . ASP A 1 82 ? 2.344 -4.361 -6.285 1.00 86.19 82 ASP A C 1
ATOM 670 O O . ASP A 1 82 ? 3.217 -5.054 -6.791 1.00 86.19 82 ASP A O 1
ATOM 674 N N . GLU A 1 83 ? 2.435 -3.945 -5.015 1.00 88.00 83 GLU A N 1
ATOM 675 C CA . GLU A 1 83 ? 3.577 -4.203 -4.124 1.00 88.00 83 GLU A CA 1
ATOM 676 C C . GLU A 1 83 ? 3.112 -4.757 -2.768 1.00 88.00 83 GLU A C 1
ATOM 678 O O . GLU A 1 83 ? 3.293 -4.140 -1.720 1.00 88.00 83 GLU A O 1
ATOM 683 N N . TRP A 1 84 ? 2.484 -5.936 -2.766 1.00 92.25 84 TRP A N 1
ATOM 684 C CA . TRP A 1 84 ? 2.041 -6.594 -1.524 1.00 92.25 84 TRP A CA 1
ATOM 685 C C . TRP A 1 84 ? 3.083 -7.544 -0.914 1.00 92.25 84 TRP A C 1
ATOM 687 O O . TRP A 1 84 ? 2.871 -8.079 0.176 1.00 92.25 84 TRP A O 1
ATOM 697 N N . VAL A 1 85 ? 4.205 -7.770 -1.601 1.00 91.88 85 VAL A N 1
ATOM 698 C CA . VAL A 1 85 ? 5.374 -8.474 -1.060 1.00 91.88 85 VAL A CA 1
ATOM 699 C C . VAL A 1 85 ? 6.492 -7.454 -0.890 1.00 91.88 85 VAL A C 1
ATOM 701 O O . VAL A 1 85 ? 7.046 -6.963 -1.869 1.00 91.88 85 VAL A O 1
ATOM 704 N N . LEU A 1 86 ? 6.811 -7.115 0.357 1.00 92.25 86 LEU A N 1
ATOM 705 C CA . LEU A 1 86 ? 7.747 -6.046 0.694 1.00 92.25 86 LEU A CA 1
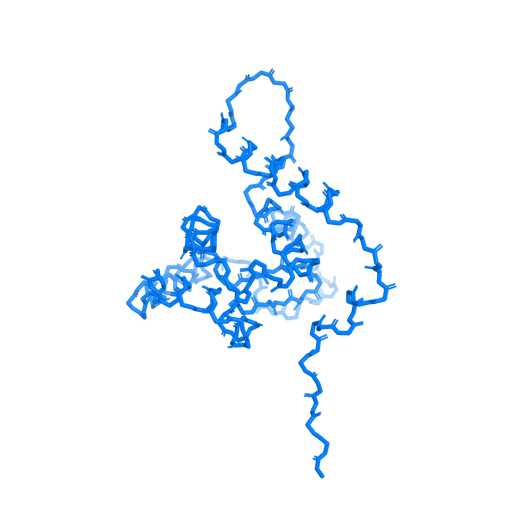ATOM 706 C C . LEU A 1 86 ? 9.127 -6.606 1.032 1.00 92.25 86 LEU A C 1
ATOM 708 O O . LEU A 1 86 ? 9.248 -7.437 1.928 1.00 92.25 86 LEU A O 1
ATOM 712 N N . GLN A 1 87 ? 10.179 -6.088 0.398 1.00 89.69 87 GLN A N 1
ATOM 713 C CA . GLN A 1 87 ? 11.565 -6.368 0.782 1.00 89.69 87 GLN A CA 1
ATOM 714 C C . GLN A 1 87 ? 12.082 -5.270 1.719 1.00 89.69 87 GLN A C 1
ATOM 716 O O . GLN A 1 87 ? 12.506 -4.200 1.278 1.00 89.69 87 GLN A O 1
ATOM 721 N N . LEU A 1 88 ? 12.087 -5.526 3.026 1.00 85.62 88 LEU A N 1
ATOM 722 C CA . LEU A 1 88 ? 12.527 -4.559 4.041 1.00 85.62 88 LEU A CA 1
ATOM 723 C C . LEU A 1 88 ? 14.059 -4.406 4.121 1.00 85.62 88 LEU A C 1
ATOM 725 O O . LEU A 1 88 ? 14.552 -3.532 4.827 1.00 85.62 88 LEU A O 1
ATOM 729 N N . GLY A 1 89 ? 14.803 -5.204 3.352 1.00 82.25 89 GLY A N 1
ATOM 730 C CA . GLY A 1 89 ? 16.267 -5.220 3.313 1.00 82.25 89 GLY A CA 1
ATOM 731 C C . GLY A 1 89 ? 16.846 -6.455 4.003 1.00 82.25 89 GLY A C 1
ATOM 732 O O . GLY A 1 89 ? 16.144 -7.157 4.724 1.00 82.25 89 GLY A O 1
ATOM 733 N N . LEU A 1 90 ? 18.125 -6.753 3.747 1.00 80.62 90 LEU A N 1
ATOM 734 C CA . LEU A 1 90 ? 18.860 -7.872 4.369 1.00 80.62 90 LEU A CA 1
ATOM 735 C C . LEU A 1 90 ? 18.168 -9.249 4.244 1.00 80.62 90 LEU A C 1
ATOM 737 O O . LEU A 1 90 ? 18.279 -10.092 5.128 1.00 80.62 90 LEU A O 1
ATOM 741 N N . GLY A 1 91 ? 17.434 -9.477 3.152 1.00 77.44 91 GLY A N 1
ATOM 742 C CA . GLY A 1 91 ? 16.688 -10.722 2.927 1.00 77.44 91 GLY A CA 1
ATOM 743 C C . GLY A 1 91 ? 15.365 -10.832 3.694 1.00 77.44 91 GLY A C 1
ATOM 744 O O . GLY A 1 91 ? 14.685 -11.849 3.574 1.00 77.44 91 GLY A O 1
ATOM 745 N N . LEU A 1 92 ? 14.965 -9.799 4.443 1.00 81.12 92 LEU A N 1
ATOM 746 C CA . LEU A 1 92 ? 13.678 -9.761 5.125 1.00 81.12 92 LEU A CA 1
ATOM 747 C C . LEU A 1 92 ? 12.565 -9.414 4.131 1.00 81.12 92 LEU A C 1
ATOM 749 O O . LEU A 1 92 ? 12.416 -8.259 3.725 1.00 81.12 92 LEU A O 1
ATOM 753 N N . ASN A 1 93 ? 11.782 -10.425 3.761 1.00 88.81 93 ASN A N 1
ATOM 754 C CA . ASN A 1 93 ? 10.612 -10.282 2.902 1.00 88.81 93 ASN A CA 1
ATOM 755 C C . ASN A 1 93 ? 9.334 -10.461 3.723 1.00 88.81 93 ASN A C 1
ATOM 757 O O . ASN A 1 93 ? 9.214 -11.419 4.486 1.00 88.81 93 ASN A O 1
ATOM 761 N N . VAL A 1 94 ? 8.372 -9.561 3.546 1.00 91.31 94 VAL A N 1
ATOM 762 C CA . VAL A 1 94 ? 7.073 -9.601 4.219 1.00 91.31 94 VAL A CA 1
ATOM 763 C C . VAL A 1 94 ? 5.978 -9.730 3.173 1.00 91.31 94 VAL A C 1
ATOM 765 O O . VAL A 1 94 ? 5.772 -8.826 2.368 1.00 91.31 94 VAL A O 1
ATOM 768 N N . ASN A 1 95 ? 5.252 -10.844 3.204 1.00 92.62 95 ASN A N 1
ATOM 769 C CA . ASN A 1 95 ? 4.013 -10.990 2.452 1.00 92.62 95 ASN A CA 1
ATOM 770 C C . ASN A 1 95 ? 2.860 -10.379 3.256 1.00 92.62 95 ASN A C 1
ATOM 772 O O . ASN A 1 95 ? 2.533 -10.855 4.347 1.00 92.62 95 ASN A O 1
ATOM 776 N N . LEU A 1 96 ? 2.232 -9.330 2.725 1.00 94.44 96 LEU A N 1
ATOM 777 C CA . LEU A 1 96 ? 1.149 -8.635 3.418 1.00 94.44 96 LEU A CA 1
ATOM 778 C C . LEU A 1 96 ? -0.110 -9.494 3.570 1.00 94.44 96 LEU A C 1
ATOM 780 O O . LEU A 1 96 ? -0.823 -9.318 4.553 1.00 94.44 96 LEU A O 1
ATOM 784 N N . LEU A 1 97 ? -0.363 -10.454 2.672 1.00 92.75 97 LEU A N 1
ATOM 785 C CA . LEU A 1 97 ? -1.495 -11.383 2.815 1.00 92.75 97 LEU A CA 1
ATOM 786 C C . LEU A 1 97 ? -1.382 -12.224 4.094 1.00 92.75 97 LEU A C 1
ATOM 788 O O . LEU A 1 97 ? -2.382 -12.442 4.776 1.00 92.75 97 LEU A O 1
ATOM 792 N N . ASP A 1 98 ? -0.161 -12.628 4.446 1.00 91.38 98 ASP A N 1
ATOM 793 C CA . ASP A 1 98 ? 0.110 -13.395 5.662 1.00 91.38 98 ASP A CA 1
ATOM 794 C C . ASP A 1 98 ? 0.176 -12.465 6.881 1.00 91.38 98 ASP A C 1
ATOM 796 O O . ASP A 1 98 ? -0.459 -12.710 7.907 1.00 91.38 98 ASP A O 1
ATOM 800 N N . SER A 1 99 ? 0.907 -11.351 6.758 1.00 91.81 99 SER A N 1
ATOM 801 C CA . SER A 1 99 ? 1.129 -10.404 7.856 1.00 91.81 99 SER A CA 1
ATOM 802 C C . SER A 1 99 ? -0.155 -9.712 8.320 1.00 91.81 99 SER A C 1
ATOM 804 O O . SER A 1 99 ? -0.308 -9.448 9.513 1.00 91.81 99 SER A O 1
ATOM 806 N N . TRP A 1 100 ? -1.085 -9.423 7.406 1.00 94.94 100 TRP A N 1
ATOM 807 C CA . TRP A 1 100 ? -2.340 -8.740 7.720 1.00 94.94 100 TRP A CA 1
ATOM 808 C C . TRP A 1 100 ? -3.529 -9.668 7.941 1.00 94.94 100 TRP A C 1
ATOM 810 O O . TRP A 1 100 ? -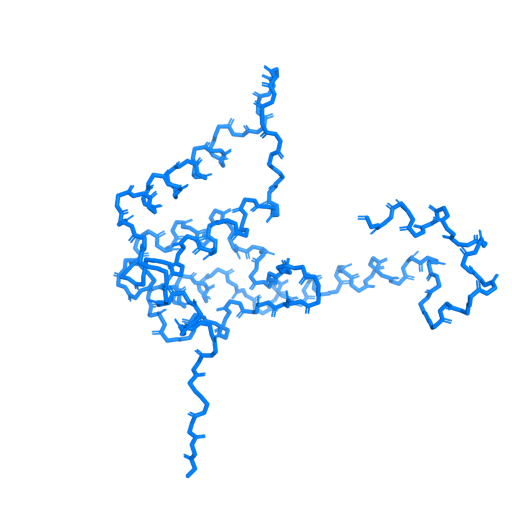4.615 -9.177 8.240 1.00 94.94 100 TRP A O 1
ATOM 820 N N . GLN A 1 101 ? -3.338 -10.989 7.903 1.00 93.56 101 GLN A N 1
ATOM 821 C CA . GLN A 1 101 ? -4.371 -11.972 8.239 1.00 93.56 101 GLN A CA 1
ATOM 822 C C . GLN A 1 101 ? -5.163 -11.650 9.533 1.00 93.56 101 GLN A C 1
ATOM 824 O O . GLN A 1 101 ? -6.394 -11.728 9.489 1.00 93.56 101 GLN A O 1
ATOM 829 N N . PRO A 1 102 ? -4.546 -11.218 10.659 1.00 92.69 102 PRO A N 1
ATOM 830 C CA . PRO A 1 102 ? -5.290 -10.889 11.883 1.00 92.69 102 PRO A CA 1
ATOM 831 C C . PRO A 1 102 ? -6.016 -9.530 11.842 1.00 92.69 102 PRO A C 1
ATOM 833 O O . PRO A 1 102 ? -6.740 -9.180 12.779 1.00 92.69 102 PRO A O 1
ATOM 836 N N . TYR A 1 103 ? -5.824 -8.730 10.793 1.00 95.50 103 TYR A N 1
ATOM 837 C CA . TYR A 1 103 ? -6.304 -7.357 10.685 1.00 95.50 103 TYR A CA 1
ATOM 838 C C . TYR A 1 103 ? -7.423 -7.247 9.649 1.00 95.50 103 TYR A C 1
ATOM 840 O O . TYR A 1 103 ? -7.188 -7.133 8.448 1.00 95.50 103 TYR A O 1
ATOM 848 N N . ARG A 1 104 ? -8.673 -7.268 10.126 1.00 95.56 104 ARG A N 1
ATOM 849 C CA . ARG A 1 104 ? -9.858 -7.398 9.267 1.00 95.56 104 ARG A CA 1
ATOM 850 C C . ARG A 1 104 ? -9.973 -6.311 8.193 1.00 95.56 104 ARG A C 1
ATOM 852 O O . ARG A 1 104 ? -10.265 -6.650 7.047 1.00 95.56 104 ARG A O 1
ATOM 859 N N . ALA A 1 105 ? -9.773 -5.037 8.533 1.00 97.00 105 ALA A N 1
ATOM 860 C CA . ALA A 1 105 ? -9.860 -3.952 7.553 1.00 97.00 105 ALA A CA 1
ATOM 861 C C . ALA A 1 105 ? -8.748 -4.046 6.495 1.00 97.00 105 ALA A C 1
ATOM 863 O O . ALA A 1 105 ? -9.025 -3.919 5.302 1.00 97.00 105 ALA A O 1
ATOM 864 N N . ALA A 1 106 ? -7.523 -4.353 6.923 1.00 96.50 106 ALA A N 1
ATOM 865 C CA . ALA A 1 106 ? -6.364 -4.490 6.050 1.00 96.50 106 ALA A CA 1
ATOM 866 C C . ALA A 1 106 ? -6.474 -5.677 5.080 1.00 96.50 106 ALA A C 1
ATOM 868 O O . ALA A 1 106 ? -6.335 -5.491 3.872 1.00 96.50 106 ALA A O 1
ATOM 869 N N . ILE A 1 107 ? -6.783 -6.879 5.582 1.00 96.00 107 ILE A N 1
ATOM 870 C CA . ILE A 1 107 ? -6.882 -8.071 4.727 1.00 96.00 107 ILE A CA 1
ATOM 871 C C . ILE A 1 107 ? -8.026 -7.946 3.721 1.00 96.00 107 ILE A C 1
ATOM 873 O O . ILE A 1 107 ? -7.845 -8.286 2.560 1.00 96.00 107 ILE A O 1
ATOM 877 N N . THR A 1 108 ? -9.167 -7.380 4.136 1.00 96.38 108 THR A N 1
ATOM 878 C CA . THR A 1 108 ? -10.314 -7.141 3.244 1.00 96.38 108 THR A CA 1
ATOM 879 C C . THR A 1 108 ? -9.951 -6.161 2.130 1.00 96.38 108 THR A C 1
ATOM 881 O O . THR A 1 108 ? -10.315 -6.370 0.977 1.00 96.38 108 THR A O 1
ATOM 884 N N . ALA A 1 109 ? -9.232 -5.082 2.452 1.00 96.56 109 ALA A N 1
ATOM 885 C CA . ALA A 1 109 ? -8.773 -4.127 1.450 1.00 96.56 109 ALA A CA 1
ATOM 886 C C . ALA A 1 109 ? -7.805 -4.777 0.448 1.00 96.56 109 ALA A C 1
ATOM 888 O O . ALA A 1 109 ? -7.937 -4.559 -0.756 1.00 96.56 109 ALA A O 1
ATOM 889 N N . LEU A 1 110 ? -6.874 -5.602 0.939 1.00 95.00 110 LEU A N 1
ATOM 890 C CA . LEU A 1 110 ? -5.851 -6.251 0.124 1.00 95.00 110 LEU A CA 1
ATOM 891 C C . LEU A 1 110 ? -6.428 -7.312 -0.819 1.00 95.00 110 LEU A C 1
ATOM 893 O O . LEU A 1 110 ? -6.143 -7.284 -2.015 1.00 95.00 110 LEU A O 1
ATOM 897 N N . THR A 1 111 ? -7.285 -8.206 -0.324 1.00 93.50 111 THR A N 1
ATOM 898 C CA . THR A 1 111 ? -7.883 -9.275 -1.144 1.00 93.50 111 THR A CA 1
ATOM 899 C C . THR A 1 111 ? -8.818 -8.749 -2.230 1.00 93.50 111 THR A C 1
ATOM 901 O O . THR A 1 111 ? -8.993 -9.408 -3.249 1.00 93.50 111 THR A O 1
ATOM 904 N N . ASN A 1 112 ? -9.382 -7.552 -2.058 1.00 91.88 112 ASN A N 1
ATOM 905 C CA . ASN A 1 112 ? -10.187 -6.902 -3.094 1.00 91.88 112 ASN A CA 1
ATOM 906 C C . ASN A 1 112 ? -9.349 -6.361 -4.266 1.00 91.88 112 ASN A C 1
ATOM 908 O O . ASN A 1 112 ? -9.899 -6.104 -5.335 1.00 91.88 112 ASN A O 1
ATOM 912 N N . GLN A 1 113 ? -8.046 -6.143 -4.068 1.00 87.12 113 GLN A N 1
ATOM 913 C CA . GLN A 1 113 ? -7.150 -5.550 -5.069 1.00 87.12 113 GLN A CA 1
ATOM 914 C C . GLN A 1 113 ? -6.220 -6.589 -5.712 1.00 87.12 113 GLN A C 1
ATOM 916 O O . GLN A 1 113 ? -5.906 -6.482 -6.904 1.00 87.12 113 GLN A O 1
ATOM 921 N N . VAL A 1 114 ? -5.801 -7.596 -4.939 1.00 82.75 114 VAL A N 1
ATOM 922 C CA . VAL A 1 114 ? -4.895 -8.662 -5.383 1.00 82.75 114 VAL A CA 1
ATOM 923 C C . VAL A 1 114 ? -5.693 -9.798 -6.020 1.00 82.75 114 VAL A C 1
ATOM 925 O O . VAL A 1 114 ? -6.403 -10.536 -5.341 1.00 82.75 114 VAL A O 1
ATOM 928 N N . ASP A 1 115 ? -5.532 -9.966 -7.332 1.00 82.75 115 ASP A N 1
ATOM 929 C CA . ASP A 1 115 ? -6.067 -11.105 -8.082 1.00 82.75 115 ASP A CA 1
ATOM 930 C C . ASP A 1 115 ? -4.946 -12.104 -8.402 1.00 82.75 115 ASP A C 1
ATOM 932 O O . ASP A 1 115 ? -3.847 -11.735 -8.822 1.00 82.75 115 ASP A O 1
ATOM 936 N N . THR A 1 116 ? -5.252 -13.390 -8.254 1.00 80.56 116 THR A N 1
ATOM 937 C CA . THR A 1 116 ? -4.417 -14.518 -8.680 1.00 80.56 116 THR A CA 1
ATOM 938 C C . THR A 1 116 ? -3.938 -14.418 -10.128 1.00 80.56 116 THR A C 1
ATOM 940 O O . THR A 1 116 ? -2.815 -14.832 -10.416 1.00 80.56 116 THR A O 1
ATOM 943 N N . THR A 1 117 ? -4.747 -13.857 -11.032 1.00 84.62 117 THR A N 1
ATOM 944 C CA . THR A 1 117 ? -4.354 -13.633 -12.431 1.00 84.62 117 THR A CA 1
ATOM 945 C C . THR A 1 117 ? -3.195 -12.642 -12.504 1.00 84.62 117 THR A C 1
ATOM 947 O O . THR A 1 117 ? -2.123 -12.981 -12.998 1.00 84.62 117 THR A O 1
ATOM 950 N N . LYS A 1 118 ? -3.357 -11.467 -11.879 1.00 80.81 118 LYS A N 1
ATOM 951 C CA . LYS A 1 118 ? -2.310 -10.437 -11.799 1.00 80.81 118 LYS A CA 1
ATOM 952 C C . LYS A 1 118 ? -1.042 -10.953 -11.125 1.00 80.81 118 LYS A C 1
ATOM 954 O O . LYS A 1 118 ? 0.057 -10.660 -11.584 1.00 80.81 118 LYS A O 1
ATOM 959 N N . ALA A 1 119 ? -1.182 -11.740 -10.059 1.00 83.88 119 ALA A N 1
ATOM 960 C CA . ALA A 1 119 ? -0.041 -12.329 -9.364 1.00 83.88 119 ALA A CA 1
ATOM 961 C C . ALA A 1 119 ? 0.769 -13.262 -10.281 1.00 83.88 119 ALA A C 1
ATOM 963 O O . ALA A 1 119 ? 1.999 -13.205 -10.288 1.00 83.88 119 ALA A O 1
ATOM 964 N N . LYS A 1 120 ? 0.094 -14.091 -11.090 1.00 88.00 120 LYS A N 1
ATOM 965 C CA . LYS A 1 120 ? 0.753 -14.956 -12.080 1.00 88.00 120 LYS A CA 1
ATOM 966 C C . LYS A 1 120 ? 1.430 -14.148 -13.181 1.00 88.00 120 LYS A C 1
ATOM 968 O O . LYS A 1 120 ? 2.571 -14.453 -13.519 1.00 88.00 1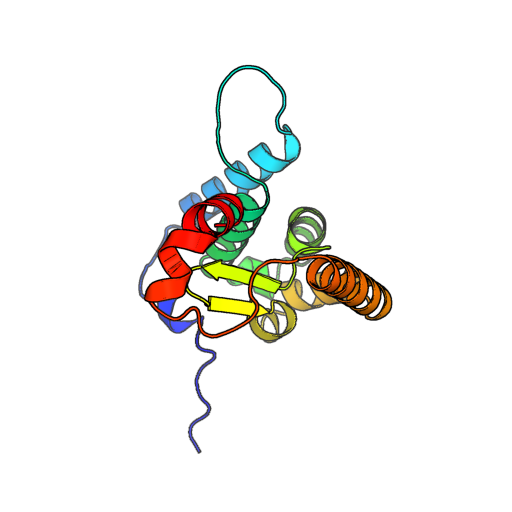20 LYS A O 1
ATOM 973 N N . ASP A 1 121 ? 0.764 -13.120 -13.696 1.00 87.75 121 ASP A N 1
ATOM 974 C CA . ASP A 1 121 ? 1.315 -12.260 -14.747 1.00 87.75 121 ASP A CA 1
ATOM 975 C C . ASP A 1 121 ? 2.572 -11.527 -14.265 1.00 87.75 121 ASP A C 1
ATOM 977 O O . ASP A 1 121 ? 3.590 -11.499 -14.957 1.00 87.75 121 ASP A O 1
ATOM 981 N N . MET A 1 122 ? 2.542 -11.005 -13.038 1.00 84.88 122 MET A N 1
ATOM 982 C CA . MET A 1 122 ? 3.679 -10.334 -12.412 1.00 84.88 122 MET A CA 1
ATOM 983 C C . MET A 1 122 ? 4.837 -11.307 -12.154 1.00 84.88 122 MET A C 1
ATOM 985 O O . MET A 1 122 ? 5.987 -11.007 -12.480 1.00 84.88 122 MET A O 1
ATOM 989 N N . ALA A 1 123 ? 4.547 -12.511 -11.651 1.00 87.19 123 ALA A N 1
ATOM 990 C CA . ALA A 1 123 ? 5.556 -13.553 -11.471 1.00 87.19 123 ALA A CA 1
ATOM 991 C C . ALA A 1 123 ? 6.204 -13.953 -12.806 1.00 87.19 123 ALA A C 1
ATOM 993 O O . ALA A 1 123 ? 7.428 -14.053 -12.890 1.00 87.19 123 ALA A O 1
ATOM 994 N N . ALA A 1 124 ? 5.406 -14.126 -13.863 1.00 90.00 124 ALA A N 1
ATOM 995 C CA . ALA A 1 124 ? 5.904 -14.424 -15.201 1.00 90.00 124 ALA A CA 1
ATOM 996 C C . ALA A 1 124 ? 6.751 -13.273 -15.763 1.00 90.00 124 ALA A C 1
ATOM 998 O O . ALA A 1 124 ? 7.812 -13.518 -16.338 1.00 90.00 124 ALA A O 1
ATOM 999 N N . TYR A 1 125 ? 6.330 -12.020 -15.566 1.00 87.50 125 TYR A N 1
ATOM 1000 C CA . TYR A 1 125 ? 7.091 -10.836 -15.965 1.00 87.50 125 TYR A CA 1
ATOM 1001 C C . TYR A 1 125 ? 8.478 -10.807 -15.311 1.00 87.50 125 TYR A C 1
ATOM 1003 O O . TYR A 1 125 ? 9.489 -10.725 -16.015 1.00 87.50 125 TYR A O 1
ATOM 1011 N N . HIS A 1 126 ? 8.546 -10.946 -13.983 1.00 84.62 126 HIS A N 1
ATOM 1012 C CA . HIS A 1 126 ? 9.819 -10.953 -13.262 1.00 84.62 126 HIS A CA 1
ATOM 1013 C C . HIS A 1 126 ? 10.676 -12.169 -13.615 1.00 84.62 126 HIS A C 1
ATOM 1015 O O . HIS A 1 126 ? 11.876 -12.018 -13.830 1.00 84.62 126 HIS A O 1
ATOM 1021 N N . TYR A 1 127 ? 10.082 -13.357 -13.751 1.00 87.62 127 TYR A N 1
ATOM 1022 C CA . TYR A 1 127 ? 10.800 -14.554 -14.191 1.00 87.62 127 TYR A CA 1
ATOM 1023 C C . TYR A 1 127 ? 11.431 -14.362 -15.576 1.00 87.62 127 TYR A C 1
ATOM 1025 O O . TYR A 1 127 ? 12.611 -14.651 -15.774 1.00 87.62 127 TYR A O 1
ATOM 1033 N N . ASN A 1 128 ? 10.681 -13.801 -16.527 1.00 87.75 128 ASN A N 1
ATOM 1034 C CA . ASN A 1 128 ? 11.190 -13.507 -17.863 1.00 87.75 128 ASN A CA 1
ATOM 1035 C C . ASN A 1 128 ? 12.311 -12.460 -17.828 1.00 87.75 128 ASN A C 1
ATOM 1037 O O . ASN A 1 128 ? 13.293 -12.598 -18.558 1.00 87.75 128 ASN A O 1
ATOM 1041 N N . ALA A 1 129 ? 12.205 -11.435 -16.979 1.00 84.06 129 ALA A N 1
ATOM 1042 C CA . ALA A 1 129 ? 13.283 -10.470 -16.775 1.00 84.06 129 ALA A CA 1
ATOM 1043 C C . ALA A 1 129 ? 14.546 -11.151 -16.224 1.00 84.06 129 ALA A C 1
ATOM 1045 O O . ALA A 1 129 ? 15.626 -10.957 -16.777 1.00 84.06 129 ALA A O 1
ATOM 1046 N N . LEU A 1 130 ? 14.402 -12.019 -15.215 1.00 81.94 130 LEU A N 1
ATOM 1047 C CA . LEU A 1 130 ? 15.507 -12.799 -14.651 1.00 81.94 130 LEU A CA 1
ATOM 1048 C C . LEU A 1 130 ? 16.149 -13.725 -15.688 1.00 81.94 130 LEU A C 1
ATOM 1050 O O . LEU A 1 130 ? 17.369 -13.809 -15.750 1.00 81.94 130 LEU A O 1
ATOM 1054 N N . SER A 1 131 ? 15.353 -14.368 -16.546 1.00 82.88 131 SER A N 1
ATOM 1055 C CA . SER A 1 131 ? 15.867 -15.264 -17.593 1.00 82.88 131 SER A CA 1
ATOM 1056 C C . SER A 1 131 ? 16.740 -14.554 -18.637 1.00 82.88 131 SER A C 1
ATOM 1058 O O . SER A 1 131 ? 17.555 -15.190 -19.301 1.00 82.88 131 SER A O 1
ATOM 1060 N N . LYS A 1 132 ? 16.584 -13.230 -18.776 1.00 82.25 132 LYS A N 1
ATOM 1061 C CA . LYS A 1 132 ? 17.380 -12.383 -19.675 1.00 82.25 132 LYS A CA 1
ATOM 1062 C C . LYS A 1 132 ? 18.630 -11.810 -19.006 1.00 82.25 132 LYS A C 1
ATOM 1064 O O . LYS A 1 132 ? 19.472 -11.249 -19.703 1.00 82.25 132 LYS A O 1
ATOM 1069 N N . LEU A 1 133 ? 18.757 -11.916 -17.681 1.00 74.56 133 LEU A N 1
ATOM 1070 C CA . LEU A 1 133 ? 19.944 -11.447 -16.975 1.00 74.56 133 LEU A CA 1
ATOM 1071 C C . LEU A 1 133 ? 21.095 -12.429 -17.201 1.00 74.56 133 LEU A C 1
ATOM 1073 O O . LEU A 1 133 ? 21.032 -13.589 -16.810 1.00 74.56 133 LEU A O 1
ATOM 1077 N N . THR A 1 134 ? 22.190 -11.933 -17.770 1.00 66.12 134 THR A N 1
ATOM 1078 C CA . THR A 1 134 ? 23.463 -12.661 -17.905 1.00 66.12 134 THR A CA 1
ATOM 1079 C C . THR A 1 134 ? 24.334 -12.579 -16.649 1.00 66.12 134 THR A C 1
ATOM 1081 O O . THR A 1 134 ? 25.496 -12.976 -16.679 1.00 66.12 134 THR A O 1
ATOM 1084 N N . VAL A 1 135 ? 23.806 -12.033 -15.547 1.00 64.50 135 VAL A N 1
ATOM 1085 C CA . VAL A 1 135 ? 24.530 -11.951 -14.272 1.00 64.50 135 VAL A CA 1
ATOM 1086 C C . VAL A 1 135 ? 24.773 -13.377 -13.761 1.00 64.50 135 VAL A C 1
ATOM 1088 O O . VAL A 1 135 ? 23.842 -14.181 -13.817 1.00 64.50 135 VAL A O 1
ATOM 1091 N N . PRO A 1 136 ? 25.976 -13.719 -13.263 1.00 60.38 136 PRO A N 1
ATOM 1092 C CA . PRO A 1 136 ? 26.259 -15.058 -12.755 1.00 60.38 136 PRO A CA 1
ATOM 1093 C C . PRO A 1 136 ? 25.285 -15.448 -11.632 1.00 60.38 136 PRO A C 1
ATOM 1095 O O . PRO A 1 136 ? 25.384 -14.970 -10.505 1.00 60.38 136 PRO A O 1
ATOM 1098 N N . GLN A 1 137 ? 24.328 -16.325 -11.937 1.00 55.19 137 GLN A N 1
ATOM 1099 C CA . GLN A 1 137 ? 23.392 -16.892 -10.966 1.00 55.19 137 GLN A CA 1
ATOM 1100 C C . GLN A 1 137 ? 24.069 -18.105 -10.301 1.00 55.19 137 GLN A C 1
ATOM 1102 O O . GLN A 1 137 ? 23.883 -19.245 -10.722 1.00 55.19 137 GLN A O 1
ATOM 1107 N N . GLY A 1 138 ? 24.930 -17.871 -9.305 1.00 63.38 138 GLY A N 1
ATOM 1108 C CA . GLY A 1 138 ? 25.670 -18.933 -8.611 1.00 63.38 138 GLY A CA 1
ATOM 1109 C C . GLY A 1 138 ? 26.555 -18.424 -7.471 1.00 63.38 138 GLY A C 1
ATOM 1110 O O . GLY A 1 138 ? 26.637 -17.221 -7.229 1.00 63.38 138 GLY A O 1
ATOM 1111 N N . LYS A 1 139 ? 27.233 -19.336 -6.754 1.00 55.38 139 LYS A N 1
ATOM 1112 C CA . LYS A 1 139 ? 28.292 -18.947 -5.808 1.00 55.38 139 LYS A CA 1
ATOM 1113 C C . LYS A 1 139 ? 29.402 -18.266 -6.604 1.00 55.38 139 LYS A C 1
ATOM 1115 O O . LYS A 1 139 ? 30.160 -18.948 -7.284 1.00 55.38 139 LYS A O 1
ATOM 1120 N N . ILE A 1 140 ? 29.487 -16.943 -6.510 1.00 59.69 140 ILE A N 1
ATOM 1121 C CA . ILE A 1 140 ? 30.621 -16.186 -7.034 1.00 59.69 140 ILE A CA 1
ATOM 1122 C C . ILE A 1 140 ? 31.826 -16.618 -6.201 1.00 59.69 140 ILE A C 1
ATOM 1124 O O . ILE A 1 140 ? 31.890 -16.346 -4.999 1.00 59.69 140 ILE A O 1
ATOM 1128 N N . LEU A 1 141 ? 32.739 -17.373 -6.810 1.00 63.06 141 LEU A N 1
ATOM 1129 C CA . LEU A 1 141 ? 34.012 -17.668 -6.171 1.00 63.06 141 LEU A CA 1
ATOM 1130 C C . LEU A 1 141 ? 34.753 -16.337 -5.981 1.00 63.06 141 LEU A C 1
ATOM 1132 O O . LEU A 1 141 ? 34.604 -15.445 -6.815 1.00 63.06 141 LEU A O 1
ATOM 1136 N N . PRO A 1 142 ? 35.571 -16.176 -4.929 1.00 64.19 142 PRO A N 1
ATOM 1137 C CA . PRO A 1 142 ? 36.309 -14.931 -4.697 1.00 64.19 142 PRO A CA 1
ATOM 1138 C C . PRO A 1 142 ? 37.095 -14.446 -5.928 1.00 64.19 142 PRO A C 1
ATOM 1140 O O . PRO A 1 142 ? 37.189 -13.247 -6.163 1.00 64.19 142 PRO A O 1
ATOM 1143 N N . ASN A 1 143 ? 37.572 -15.377 -6.760 1.00 66.38 143 ASN A N 1
ATOM 1144 C CA . ASN A 1 143 ? 38.297 -15.083 -7.998 1.00 66.38 143 ASN A CA 1
ATOM 1145 C C . ASN A 1 143 ? 37.406 -14.541 -9.135 1.00 66.38 143 ASN A C 1
ATOM 1147 O O . ASN A 1 143 ? 37.907 -13.855 -10.019 1.00 66.38 143 ASN A O 1
ATOM 1151 N N . ASP A 1 144 ? 36.100 -14.813 -9.109 1.00 63.72 144 ASP A N 1
ATOM 1152 C CA . ASP A 1 144 ? 35.130 -14.315 -10.094 1.00 63.72 144 ASP A CA 1
ATOM 1153 C C . ASP A 1 144 ? 34.562 -12.941 -9.697 1.00 63.72 144 ASP A C 1
ATOM 1155 O O . ASP A 1 144 ? 33.832 -12.315 -10.471 1.00 63.72 144 ASP A O 1
ATOM 1159 N N . PHE A 1 145 ? 34.875 -12.462 -8.487 1.00 65.56 145 PHE A N 1
ATOM 1160 C CA . PHE A 1 145 ? 34.351 -11.209 -7.948 1.00 65.56 145 PHE A CA 1
ATOM 1161 C C . PHE A 1 145 ? 34.921 -9.995 -8.688 1.00 65.56 145 PHE A C 1
ATOM 1163 O O . PHE A 1 145 ? 34.158 -9.129 -9.112 1.00 65.56 145 PHE A O 1
ATOM 1170 N N . ASP A 1 146 ? 36.231 -9.974 -8.948 1.00 67.88 146 ASP A N 1
ATOM 1171 C CA . ASP A 1 146 ? 36.888 -8.889 -9.692 1.00 67.88 146 ASP A CA 1
ATOM 1172 C C . ASP A 1 146 ? 36.387 -8.791 -11.141 1.00 67.88 146 ASP A C 1
ATOM 1174 O O . ASP A 1 146 ? 36.212 -7.693 -11.674 1.00 67.88 146 ASP A O 1
ATOM 1178 N N . ALA A 1 147 ? 36.078 -9.933 -11.765 1.00 65.25 147 ALA A N 1
ATOM 1179 C CA . ALA A 1 147 ? 35.534 -9.988 -13.121 1.00 65.25 147 ALA A CA 1
ATOM 1180 C C . ALA A 1 147 ? 34.091 -9.454 -13.205 1.00 65.25 147 ALA A C 1
ATOM 1182 O O . ALA A 1 147 ? 33.692 -8.899 -14.229 1.00 65.25 147 ALA A O 1
ATOM 1183 N N . ASN A 1 148 ? 33.315 -9.587 -12.124 1.00 62.94 148 ASN A N 1
ATOM 1184 C CA . ASN A 1 148 ? 31.894 -9.237 -12.087 1.00 62.94 148 ASN A CA 1
ATOM 1185 C C . ASN A 1 148 ? 31.580 -7.987 -11.250 1.00 62.94 148 ASN A C 1
ATOM 1187 O O . ASN A 1 148 ? 30.429 -7.557 -11.219 1.00 62.94 148 ASN A O 1
ATOM 1191 N N . ILE A 1 149 ? 32.580 -7.351 -10.628 1.00 68.56 149 ILE A N 1
ATOM 1192 C CA . ILE A 1 149 ? 32.417 -6.208 -9.712 1.00 68.56 149 ILE A CA 1
ATOM 1193 C C . ILE A 1 149 ? 31.629 -5.054 -10.346 1.00 68.56 149 ILE A C 1
ATOM 1195 O O . ILE A 1 149 ? 30.802 -4.418 -9.694 1.00 68.56 149 ILE A O 1
ATOM 1199 N N . ARG A 1 150 ? 31.828 -4.827 -11.652 1.00 63.12 150 ARG A N 1
ATOM 1200 C CA . ARG A 1 150 ? 31.115 -3.788 -12.408 1.00 63.12 150 ARG A CA 1
ATOM 1201 C C . ARG A 1 150 ? 29.634 -4.115 -12.575 1.00 63.12 150 ARG A C 1
ATOM 1203 O O . ARG A 1 150 ? 28.815 -3.212 -12.492 1.00 63.12 150 ARG A O 1
ATOM 1210 N N . LEU A 1 151 ? 29.290 -5.387 -12.779 1.00 59.41 151 LEU A N 1
ATOM 1211 C CA . LEU A 1 151 ? 27.901 -5.840 -12.875 1.00 59.41 151 LEU A CA 1
ATOM 1212 C C . LEU A 1 151 ? 27.230 -5.840 -11.497 1.00 59.41 151 LEU A C 1
ATOM 1214 O O . LEU A 1 151 ? 26.109 -5.370 -11.372 1.00 59.41 151 LEU A O 1
ATOM 1218 N N . ILE A 1 152 ? 27.926 -6.286 -10.450 1.00 58.06 152 ILE A N 1
ATOM 1219 C CA . ILE A 1 152 ? 27.394 -6.316 -9.077 1.00 58.06 152 ILE A CA 1
ATOM 1220 C C . ILE A 1 152 ? 27.086 -4.900 -8.564 1.00 58.06 152 ILE A C 1
ATOM 1222 O O . ILE A 1 152 ? 26.076 -4.705 -7.895 1.00 58.06 152 ILE A O 1
ATOM 1226 N N . SER A 1 153 ? 27.918 -3.912 -8.913 1.00 61.00 153 SER A N 1
ATOM 1227 C CA . SER A 1 153 ? 27.712 -2.492 -8.588 1.00 61.00 153 SER A CA 1
ATOM 1228 C C . SER A 1 153 ? 26.559 -1.830 -9.353 1.00 61.00 153 SER A C 1
ATOM 1230 O O . SER A 1 153 ? 26.137 -0.746 -8.970 1.00 61.00 153 SER A O 1
ATOM 1232 N N . LEU A 1 154 ? 26.113 -2.405 -10.470 1.00 52.75 154 LEU A N 1
ATOM 1233 C CA . LEU A 1 154 ? 25.076 -1.822 -11.330 1.00 52.75 154 LEU A CA 1
ATOM 1234 C C . LEU A 1 154 ? 23.659 -2.239 -10.911 1.00 52.75 154 LEU A C 1
ATOM 1236 O O . LEU A 1 154 ? 22.694 -1.602 -11.324 1.00 52.75 154 LEU A O 1
ATOM 1240 N N . TYR A 1 155 ? 23.544 -3.310 -10.121 1.00 48.88 155 TYR A N 1
ATOM 1241 C CA . TYR A 1 155 ? 22.277 -3.950 -9.756 1.00 48.88 155 TYR A CA 1
ATOM 1242 C C . TYR A 1 155 ? 22.047 -4.069 -8.233 1.00 48.88 155 TYR A C 1
ATOM 1244 O O . TYR A 1 155 ? 21.041 -4.651 -7.832 1.00 48.88 155 TYR A O 1
ATOM 1252 N N . ASN A 1 156 ? 22.945 -3.523 -7.403 1.00 41.50 156 ASN A N 1
ATOM 1253 C CA . ASN A 1 156 ? 22.764 -3.297 -5.958 1.00 41.50 156 ASN A CA 1
ATOM 1254 C C . ASN A 1 156 ? 22.771 -1.797 -5.668 1.00 41.50 156 ASN A C 1
ATOM 1256 O O . ASN A 1 156 ? 22.063 -1.391 -4.723 1.00 41.50 156 ASN A O 1
#

Radius of gyration: 18.89 Å; chains: 1; bounding box: 50×48×43 Å

InterPro domains:
  IPR019393 WASH complex, subunit strumpellin [PF10266] (7-140)
  IPR019393 WASH complex, subunit strumpellin [PTHR15691] (7-135)